Protein AF-A0A1J3EZY7-F1 (afdb_monomer_lite)

Structure (mmCIF, N/CA/C/O backbone):
data_AF-A0A1J3EZY7-F1
#
_entry.id   AF-A0A1J3EZY7-F1
#
loop_
_atom_site.group_PDB
_atom_site.id
_atom_site.type_symbol
_atom_site.label_atom_id
_atom_site.label_alt_id
_atom_site.label_comp_id
_atom_site.label_asym_id
_atom_site.label_entity_id
_atom_site.label_seq_id
_atom_site.pdbx_PDB_ins_code
_atom_site.Cartn_x
_atom_site.Cartn_y
_atom_site.Cartn_z
_atom_site.occupancy
_atom_site.B_iso_or_equiv
_atom_site.auth_seq_id
_atom_site.auth_comp_id
_atom_site.auth_asym_id
_atom_site.auth_atom_id
_atom_site.pdbx_PDB_model_num
ATOM 1 N N . ASP A 1 1 ? -23.070 13.015 4.539 1.00 54.47 1 ASP A N 1
ATOM 2 C CA . ASP A 1 1 ? -22.164 13.310 5.668 1.00 54.47 1 ASP A CA 1
ATOM 3 C C . ASP A 1 1 ? -21.255 14.522 5.424 1.00 54.47 1 ASP A C 1
ATOM 5 O O . ASP A 1 1 ? -21.198 15.403 6.273 1.00 54.47 1 ASP A O 1
ATOM 9 N N . ALA A 1 2 ? -20.662 14.671 4.229 1.00 61.12 2 ALA A N 1
ATOM 10 C CA . ALA A 1 2 ? -19.831 15.832 3.854 1.00 61.12 2 ALA A CA 1
ATOM 11 C C . ALA A 1 2 ? -20.480 17.220 4.085 1.00 61.12 2 ALA A C 1
ATOM 13 O O . ALA A 1 2 ? -19.790 18.188 4.398 1.00 61.12 2 ALA A O 1
ATOM 14 N N . VAL A 1 3 ? -21.813 17.312 4.008 1.00 68.00 3 VAL A N 1
ATOM 15 C CA . VAL A 1 3 ? -22.577 18.554 4.241 1.00 68.00 3 VAL A CA 1
ATOM 16 C C . VAL A 1 3 ? -22.533 19.012 5.707 1.00 68.00 3 VAL A C 1
ATOM 18 O O . VAL A 1 3 ? -22.533 20.210 5.972 1.00 68.00 3 VAL A O 1
ATOM 21 N N . LYS A 1 4 ? -22.441 18.087 6.677 1.00 74.31 4 LYS A N 1
ATOM 22 C CA . LYS A 1 4 ? -22.384 18.424 8.114 1.00 74.31 4 LYS A CA 1
ATOM 23 C C . LYS A 1 4 ? -20.973 18.791 8.596 1.00 74.31 4 LYS A C 1
ATOM 25 O O . LYS A 1 4 ? -20.848 19.238 9.732 1.00 74.31 4 LYS A O 1
ATOM 30 N N . ARG A 1 5 ? -19.935 18.622 7.757 1.00 73.94 5 ARG A N 1
ATOM 31 C CA . ARG A 1 5 ? -18.522 18.987 8.018 1.00 73.94 5 ARG A CA 1
ATOM 32 C C . ARG A 1 5 ? -17.985 18.551 9.393 1.00 73.94 5 ARG A C 1
ATOM 34 O O . ARG A 1 5 ? -17.148 19.232 9.982 1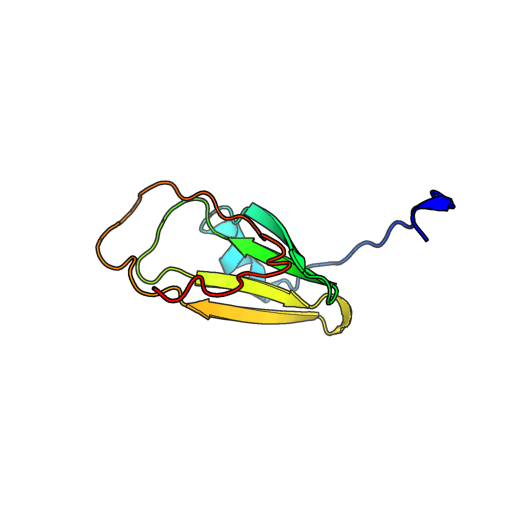.00 73.94 5 ARG A O 1
ATOM 41 N N . LYS A 1 6 ? -18.461 17.424 9.925 1.00 84.50 6 LYS A N 1
ATOM 42 C CA . LYS A 1 6 ? -17.953 16.870 11.183 1.00 84.50 6 LYS A CA 1
ATOM 43 C C . LYS A 1 6 ? -16.814 15.909 10.882 1.00 84.50 6 LYS A C 1
ATOM 45 O O . LYS A 1 6 ? -17.000 14.940 10.157 1.00 84.50 6 LYS A O 1
ATOM 50 N N . TRP A 1 7 ? -15.649 16.183 11.456 1.00 83.19 7 TRP A N 1
ATOM 51 C CA . TRP A 1 7 ? -14.480 15.316 11.364 1.00 83.19 7 TRP A CA 1
ATOM 52 C C . TRP A 1 7 ? -14.356 14.493 12.642 1.00 83.19 7 TRP A C 1
ATOM 54 O O . TRP A 1 7 ? -14.588 15.001 13.738 1.00 83.19 7 TRP A O 1
ATOM 64 N N . SER A 1 8 ? -13.970 13.229 12.503 1.00 83.75 8 SER A N 1
ATOM 65 C CA . SER A 1 8 ? -13.551 12.390 13.624 1.00 83.75 8 SER A CA 1
ATOM 66 C C . SER A 1 8 ? -12.087 12.009 13.439 1.00 83.75 8 SER A C 1
ATOM 68 O O . SER A 1 8 ? -11.610 11.848 12.315 1.00 83.75 8 SER A O 1
ATOM 70 N N . LYS A 1 9 ? -11.351 11.905 14.547 1.00 86.81 9 LYS A N 1
ATOM 71 C CA . LYS A 1 9 ? -9.953 11.474 14.545 1.00 86.81 9 LYS A CA 1
ATOM 72 C C . LYS A 1 9 ? -9.888 10.049 15.069 1.00 86.81 9 LYS A C 1
ATOM 74 O O . LYS A 1 9 ? -10.364 9.777 16.167 1.00 86.81 9 LYS A O 1
ATOM 79 N N . LYS A 1 10 ? -9.258 9.157 14.307 1.00 84.56 10 LYS A N 1
ATOM 80 C CA . LYS A 1 10 ? -8.967 7.788 14.734 1.00 84.56 10 LYS A CA 1
ATOM 81 C C . LYS A 1 10 ? -7.500 7.482 14.476 1.00 84.56 10 LYS A C 1
ATOM 83 O O . LYS A 1 10 ? -6.971 7.829 13.425 1.00 84.56 10 LYS A O 1
ATOM 88 N N . ILE A 1 11 ? -6.848 6.883 15.466 1.00 85.12 11 ILE A N 1
ATOM 89 C CA . ILE A 1 11 ? -5.436 6.508 15.402 1.00 85.12 11 ILE A CA 1
ATOM 90 C C . ILE A 1 11 ? -5.377 4.997 15.216 1.00 85.12 11 ILE A C 1
ATOM 92 O O . ILE A 1 11 ? -6.027 4.256 15.951 1.00 85.12 11 ILE A O 1
ATOM 96 N N . TYR A 1 12 ? -4.603 4.557 14.228 1.00 81.44 12 TYR A N 1
ATOM 97 C CA . TYR A 1 12 ? -4.353 3.148 13.959 1.00 81.44 12 TYR A CA 1
ATOM 98 C C . TYR A 1 12 ? -2.867 2.872 14.126 1.00 81.44 12 TYR A C 1
ATOM 100 O O . TYR A 1 12 ? -2.033 3.604 13.596 1.00 81.44 12 TYR A O 1
ATOM 108 N N . ILE A 1 13 ? -2.547 1.816 14.866 1.00 80.38 13 ILE A N 1
ATOM 109 C CA . ILE A 1 13 ? -1.169 1.391 15.097 1.00 80.38 13 ILE A CA 1
ATOM 110 C C . ILE A 1 13 ? -0.860 0.271 14.109 1.00 80.38 13 ILE A C 1
ATOM 112 O O . ILE A 1 13 ? -1.587 -0.720 14.034 1.00 80.38 13 ILE A O 1
ATOM 116 N N . PHE A 1 14 ? 0.210 0.442 13.337 1.00 75.31 14 PHE A N 1
ATOM 117 C CA . PHE A 1 14 ? 0.693 -0.594 12.432 1.00 75.31 14 PHE A CA 1
ATOM 118 C C . PHE A 1 14 ? 1.322 -1.746 13.236 1.00 75.31 14 PHE A C 1
ATOM 120 O O . PHE A 1 14 ? 2.061 -1.485 14.187 1.00 75.31 14 PHE A O 1
ATOM 127 N N . PRO A 1 15 ? 1.081 -3.018 12.871 1.00 72.50 15 PRO A N 1
ATOM 128 C CA . PRO A 1 15 ? 1.728 -4.150 13.530 1.00 72.50 15 PRO A CA 1
ATOM 129 C C . PRO A 1 15 ? 3.256 -4.112 13.387 1.00 72.50 15 PRO A C 1
ATOM 131 O O . PRO A 1 15 ? 3.775 -3.925 12.284 1.00 72.50 15 PRO A O 1
ATOM 134 N N . SER A 1 16 ? 3.976 -4.382 14.479 1.00 67.31 16 SER A N 1
ATOM 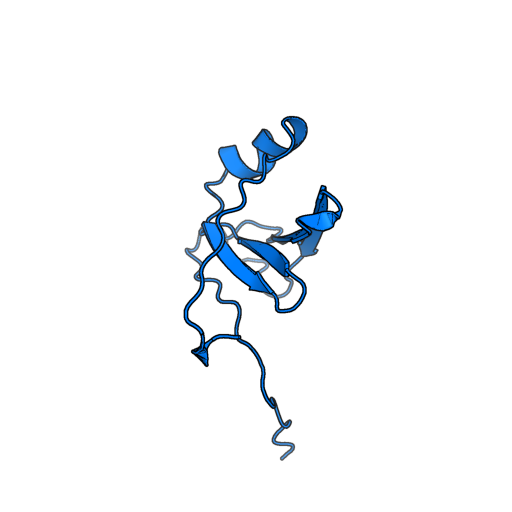135 C CA . SER A 1 16 ? 5.446 -4.314 14.562 1.00 67.31 16 SER A CA 1
ATOM 136 C C . SER A 1 16 ? 6.181 -5.241 13.586 1.00 67.31 16 SER A C 1
ATOM 138 O O . SER A 1 16 ? 7.203 -4.869 13.023 1.00 67.31 16 SER A O 1
ATOM 140 N N . PHE A 1 17 ? 5.647 -6.428 13.286 1.00 61.94 17 PHE A N 1
ATOM 141 C CA . PHE A 1 17 ? 6.289 -7.356 12.342 1.00 61.94 17 PHE A CA 1
ATOM 142 C C . PHE A 1 17 ? 6.289 -6.857 10.889 1.00 61.94 17 PHE A C 1
ATOM 144 O O . PHE A 1 17 ? 6.952 -7.444 10.032 1.00 61.94 17 PHE A O 1
ATOM 151 N N . ARG A 1 18 ? 5.536 -5.789 10.589 1.00 62.44 18 ARG A N 1
ATOM 152 C CA . ARG A 1 18 ? 5.435 -5.218 9.242 1.00 62.44 18 ARG A CA 1
ATOM 153 C C . ARG A 1 18 ? 6.327 -3.998 9.022 1.00 62.44 18 ARG A C 1
ATOM 155 O O . ARG A 1 18 ? 6.324 -3.431 7.932 1.00 62.44 18 ARG A O 1
ATOM 162 N N . GLN A 1 19 ? 7.128 -3.644 10.023 1.00 52.06 19 GLN A N 1
ATOM 163 C CA . GLN A 1 19 ? 8.073 -2.531 9.987 1.00 52.06 19 GLN A CA 1
ATOM 164 C C . GLN A 1 19 ? 9.141 -2.725 8.900 1.00 52.06 19 GLN A C 1
ATOM 166 O O . GLN A 1 19 ? 9.476 -1.781 8.198 1.00 52.06 19 GLN A O 1
ATOM 171 N N . SER A 1 20 ? 9.547 -3.970 8.623 1.00 56.59 20 SER A N 1
ATOM 172 C CA . SER A 1 20 ? 10.480 -4.293 7.532 1.00 56.59 20 SER A CA 1
ATOM 173 C C . SER A 1 20 ? 9.970 -3.927 6.128 1.00 56.59 20 SER A C 1
ATOM 175 O O . SER A 1 20 ? 10.791 -3.689 5.240 1.00 56.59 20 SER A O 1
ATOM 177 N N . PHE A 1 21 ? 8.646 -3.857 5.920 1.00 56.75 21 PHE A N 1
ATOM 178 C CA . PHE A 1 21 ? 8.040 -3.470 4.637 1.00 56.75 21 PHE A CA 1
ATOM 179 C C . PHE A 1 21 ? 8.016 -1.952 4.435 1.00 56.75 21 PHE A C 1
ATOM 181 O O . PHE A 1 21 ? 8.130 -1.484 3.305 1.00 56.75 21 PHE A O 1
ATOM 188 N N . VAL A 1 22 ? 7.866 -1.190 5.520 1.00 55.25 22 VAL A N 1
ATOM 189 C CA . VAL A 1 22 ? 7.807 0.277 5.482 1.00 55.25 22 VAL A CA 1
ATOM 190 C C . VAL A 1 22 ? 9.221 0.873 5.533 1.00 55.25 22 VAL A C 1
ATOM 192 O O . VAL A 1 22 ? 9.527 1.768 4.746 1.00 55.25 22 VAL A O 1
ATOM 195 N N . ASP A 1 23 ? 10.108 0.312 6.363 1.00 51.69 23 ASP A N 1
ATOM 196 C CA . ASP A 1 23 ? 11.452 0.852 6.626 1.00 51.69 23 ASP A CA 1
ATOM 197 C C . ASP A 1 23 ? 12.459 0.635 5.496 1.00 51.69 23 ASP A C 1
ATOM 199 O O . ASP A 1 23 ? 13.373 1.438 5.331 1.00 51.69 23 ASP A O 1
ATOM 203 N N . ARG A 1 24 ? 12.343 -0.434 4.694 1.00 52.75 24 ARG A N 1
ATOM 204 C CA . ARG A 1 24 ? 13.359 -0.709 3.658 1.00 52.75 24 ARG A CA 1
ATOM 205 C C . ARG A 1 24 ? 13.222 0.141 2.400 1.00 52.75 24 ARG A C 1
ATOM 207 O O . ARG A 1 24 ? 14.144 0.138 1.586 1.00 52.75 24 ARG A O 1
ATOM 214 N N . SER A 1 25 ? 12.087 0.804 2.185 1.00 55.03 25 SER A N 1
ATOM 215 C CA . SER A 1 25 ? 11.788 1.400 0.872 1.00 55.03 25 SER A CA 1
ATOM 216 C C . SER A 1 25 ? 11.017 2.714 0.909 1.00 55.03 25 SER A C 1
ATOM 218 O O . SER A 1 25 ? 10.742 3.237 -0.167 1.00 55.03 25 SER A O 1
ATOM 220 N N . GLY A 1 26 ? 10.671 3.242 2.093 1.00 64.25 26 GLY A N 1
ATOM 221 C CA . GLY A 1 26 ? 9.914 4.491 2.210 1.00 64.25 26 GLY A CA 1
ATOM 222 C C . GLY A 1 26 ? 8.598 4.403 1.443 1.00 64.25 26 GLY A C 1
ATOM 223 O O . GLY A 1 26 ? 8.447 5.033 0.406 1.00 64.25 26 GLY A O 1
ATOM 224 N N . SER A 1 27 ? 7.688 3.533 1.888 1.00 74.56 27 SER A N 1
ATOM 225 C CA . SER A 1 27 ? 6.390 3.399 1.218 1.00 74.56 27 SER A CA 1
ATOM 226 C C . SER A 1 27 ? 5.524 4.629 1.491 1.00 74.56 27 SER A C 1
ATOM 228 O O . SER A 1 27 ? 5.267 4.953 2.651 1.00 74.56 27 SER A O 1
ATOM 230 N N . ASP A 1 28 ? 5.035 5.265 0.432 1.00 84.69 28 ASP A N 1
ATOM 231 C CA . ASP A 1 28 ? 4.149 6.420 0.507 1.00 84.69 28 ASP A CA 1
ATOM 232 C C . ASP A 1 28 ? 2.696 5.978 0.701 1.00 84.69 28 ASP A C 1
ATOM 234 O O . ASP A 1 28 ? 2.242 4.984 0.120 1.00 84.69 28 ASP A O 1
ATOM 238 N N . ILE A 1 29 ? 1.942 6.744 1.497 1.00 88.12 29 ILE A N 1
ATOM 239 C CA . ILE A 1 29 ? 0.484 6.610 1.563 1.00 88.12 29 ILE A CA 1
ATOM 240 C C . ILE A 1 29 ? -0.098 7.251 0.307 1.00 88.12 29 ILE A C 1
ATOM 242 O O . ILE A 1 29 ? -0.077 8.468 0.148 1.00 88.12 29 ILE A O 1
ATOM 246 N N . VAL A 1 30 ? -0.656 6.418 -0.566 1.00 89.69 30 VAL A N 1
ATOM 247 C CA . VAL A 1 30 ? -1.267 6.857 -1.827 1.00 89.69 30 VAL A CA 1
ATOM 248 C C . VAL A 1 30 ? -2.690 7.372 -1.599 1.00 89.69 30 VAL A C 1
ATOM 250 O O . VAL A 1 30 ? -3.189 8.214 -2.341 1.00 89.69 30 VAL A O 1
ATOM 253 N N . GLY A 1 31 ? -3.358 6.864 -0.564 1.00 90.75 31 GLY A N 1
ATOM 254 C CA . GLY A 1 31 ? -4.707 7.266 -0.187 1.00 90.75 31 GLY A CA 1
ATOM 255 C C . GLY A 1 31 ? -5.476 6.125 0.468 1.00 90.75 31 GLY A C 1
ATOM 256 O O . GLY A 1 31 ? -4.886 5.210 1.044 1.00 90.75 31 GLY A O 1
ATOM 257 N N . MET A 1 32 ? -6.803 6.174 0.365 1.00 89.75 32 MET A N 1
ATOM 258 C CA . MET A 1 32 ? -7.698 5.173 0.936 1.00 89.75 32 MET A CA 1
ATOM 259 C C . MET A 1 32 ? -8.774 4.767 -0.075 1.00 89.75 32 MET A C 1
ATOM 261 O O . MET A 1 32 ? -9.302 5.610 -0.797 1.00 89.75 32 MET A O 1
ATOM 265 N N . THR A 1 33 ? -9.099 3.478 -0.131 1.00 88.19 33 THR A N 1
ATOM 266 C CA . THR A 1 33 ? -10.194 2.965 -0.961 1.00 88.19 33 THR A CA 1
ATOM 267 C C . THR A 1 33 ? -11.551 3.313 -0.346 1.00 88.19 33 THR A C 1
ATOM 269 O O . THR A 1 33 ? -11.659 3.579 0.854 1.00 88.19 33 THR A O 1
ATOM 272 N N . GLY A 1 34 ? -12.624 3.230 -1.142 1.00 84.31 34 GLY A N 1
ATOM 273 C CA . GLY A 1 34 ? -13.996 3.399 -0.640 1.00 84.31 34 GLY A CA 1
ATOM 274 C C . GLY A 1 34 ? -14.408 2.370 0.425 1.00 84.31 34 GLY A C 1
ATOM 275 O O . GLY A 1 34 ? -15.380 2.588 1.138 1.00 84.31 34 GLY A O 1
ATOM 276 N N . GLN A 1 35 ? -13.652 1.276 0.570 1.00 85.12 35 GLN A N 1
ATOM 277 C CA . GLN A 1 35 ? -13.858 0.247 1.594 1.00 85.12 35 GLN A CA 1
ATOM 278 C C . GLN A 1 35 ? -13.046 0.495 2.879 1.00 85.12 35 GLN A C 1
ATOM 280 O O . GLN A 1 35 ? -13.020 -0.360 3.762 1.00 85.12 35 GLN A O 1
ATOM 285 N N . GLY A 1 36 ? -12.362 1.639 2.995 1.00 86.12 36 GLY A N 1
ATOM 286 C CA . GLY A 1 36 ? -11.572 1.981 4.181 1.00 86.12 36 GLY A CA 1
ATOM 287 C C . GLY A 1 36 ? -10.221 1.266 4.258 1.00 86.12 36 GLY A C 1
ATOM 288 O O . GLY A 1 36 ? -9.674 1.094 5.349 1.00 86.12 36 GLY A O 1
ATOM 289 N N . GLU A 1 37 ? -9.677 0.825 3.120 1.00 90.56 37 GLU A N 1
ATOM 290 C CA . GLU A 1 37 ? -8.329 0.259 3.057 1.00 90.56 37 GLU A CA 1
ATOM 291 C C . GLU A 1 37 ? -7.318 1.343 2.686 1.00 90.56 37 GLU A C 1
ATOM 293 O O . GLU A 1 37 ? -7.469 2.014 1.667 1.00 90.56 37 GLU A O 1
ATOM 298 N N . VAL A 1 38 ? -6.271 1.511 3.490 1.00 90.38 38 VAL A N 1
ATOM 299 C CA . VAL A 1 38 ? -5.164 2.424 3.183 1.00 90.38 38 VAL A CA 1
ATOM 300 C C . VAL A 1 38 ? -4.266 1.772 2.141 1.00 90.38 38 VAL A C 1
ATOM 302 O O . VAL A 1 38 ? -3.841 0.632 2.324 1.00 90.38 38 VAL A O 1
ATOM 305 N N . VAL A 1 39 ? -3.950 2.483 1.064 1.00 90.38 39 VAL A N 1
ATOM 306 C CA . VAL A 1 39 ? -3.069 1.978 0.007 1.00 90.38 39 VAL A CA 1
ATOM 307 C C . VAL A 1 39 ? -1.680 2.574 0.166 1.00 90.38 39 VAL A C 1
ATOM 309 O O . VAL A 1 39 ? -1.522 3.789 0.302 1.00 90.38 39 VAL A O 1
ATOM 312 N N . LEU A 1 40 ? -0.677 1.704 0.119 1.00 89.19 40 LEU A N 1
ATOM 313 C CA . LEU A 1 40 ? 0.736 2.043 0.187 1.00 89.19 40 LEU A CA 1
ATOM 314 C C . LEU A 1 40 ? 1.440 1.584 -1.090 1.00 89.19 40 LEU A C 1
ATOM 316 O O . LEU A 1 40 ? 1.167 0.493 -1.603 1.00 89.19 40 LEU A O 1
ATOM 320 N N . SER A 1 41 ? 2.379 2.391 -1.565 1.00 88.75 41 SER A N 1
ATOM 321 C CA . SER A 1 41 ? 3.219 2.071 -2.719 1.00 88.75 41 SER A CA 1
ATOM 322 C C . SER A 1 41 ? 4.632 2.596 -2.505 1.00 88.75 41 SER A C 1
ATOM 324 O O . SER A 1 41 ? 4.822 3.611 -1.840 1.00 88.75 41 SER A O 1
ATOM 326 N N . SER A 1 42 ? 5.634 1.909 -3.052 1.00 87.31 42 SER A N 1
ATOM 327 C CA . SER A 1 42 ? 6.996 2.445 -3.048 1.00 87.31 42 SER A CA 1
ATOM 328 C C . SER A 1 42 ? 7.144 3.499 -4.153 1.00 87.31 42 SER A C 1
ATOM 330 O O . SER A 1 42 ? 6.700 3.253 -5.278 1.00 87.31 42 SER A O 1
ATOM 332 N N . PRO A 1 43 ? 7.820 4.631 -3.886 1.00 86.88 43 PRO A N 1
ATOM 333 C CA . PRO A 1 43 ? 8.103 5.645 -4.901 1.00 86.88 43 PRO A CA 1
ATOM 334 C C . PRO A 1 43 ? 9.150 5.188 -5.924 1.00 86.88 43 PRO A C 1
ATOM 336 O O . PRO A 1 43 ? 9.439 5.916 -6.873 1.00 86.88 43 PRO A O 1
ATOM 339 N N . ILE A 1 44 ? 9.758 4.012 -5.734 1.00 86.88 44 ILE A N 1
ATOM 340 C CA . ILE A 1 44 ? 10.792 3.452 -6.602 1.00 86.88 44 ILE A CA 1
ATOM 341 C C . ILE A 1 44 ? 10.365 2.053 -7.047 1.00 86.88 44 ILE A C 1
ATOM 343 O O . ILE A 1 44 ? 10.018 1.203 -6.229 1.00 86.88 44 ILE A O 1
ATOM 347 N N . LEU A 1 45 ? 10.451 1.788 -8.350 1.00 87.69 45 LEU A N 1
ATOM 348 C CA . LEU A 1 45 ? 10.190 0.465 -8.897 1.00 87.69 45 LEU A CA 1
ATOM 349 C C . LEU A 1 45 ? 11.228 -0.554 -8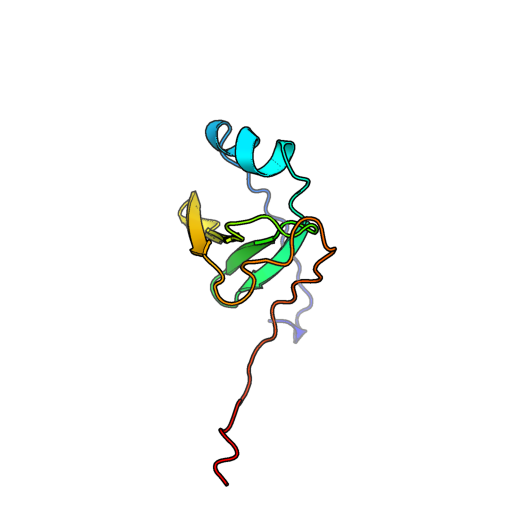.435 1.00 87.69 45 LEU A C 1
ATOM 351 O O . LEU A 1 45 ? 12.438 -0.418 -8.660 1.00 87.69 45 LEU A O 1
ATOM 355 N N . SER A 1 46 ? 10.703 -1.623 -7.849 1.00 85.06 46 SER A N 1
ATOM 356 C CA . SER A 1 46 ? 11.381 -2.884 -7.602 1.00 85.06 46 SER A CA 1
ATOM 357 C C . SER A 1 46 ? 10.903 -3.937 -8.596 1.00 85.06 46 SER A C 1
ATOM 359 O O . SER A 1 46 ? 9.814 -3.835 -9.148 1.00 85.06 46 SER A O 1
ATOM 361 N N . ASP A 1 47 ? 11.698 -4.982 -8.789 1.00 84.62 47 ASP A N 1
ATOM 362 C CA . ASP A 1 47 ? 11.284 -6.165 -9.537 1.00 84.62 47 ASP A CA 1
ATOM 363 C C . ASP A 1 47 ? 11.377 -7.379 -8.600 1.00 84.62 47 ASP A C 1
ATOM 365 O O . ASP A 1 47 ? 12.492 -7.751 -8.216 1.00 84.62 47 ASP A O 1
ATOM 369 N N . PRO A 1 48 ? 10.245 -7.953 -8.151 1.00 86.19 48 PRO A N 1
ATOM 370 C CA . PRO A 1 48 ? 8.858 -7.585 -8.484 1.00 86.19 48 PRO A CA 1
ATOM 371 C C . PRO A 1 48 ? 8.366 -6.289 -7.803 1.00 86.19 48 PRO A C 1
ATOM 373 O O . PRO A 1 48 ? 8.818 -5.948 -6.705 1.00 86.19 48 PRO A O 1
ATOM 376 N N . PHE A 1 49 ? 7.395 -5.600 -8.421 1.00 87.12 49 PHE A N 1
ATOM 377 C CA . PHE A 1 49 ? 6.732 -4.411 -7.860 1.00 87.12 49 PHE A CA 1
ATOM 378 C C . PHE A 1 49 ? 5.392 -4.771 -7.208 1.00 87.12 49 PHE A C 1
ATOM 380 O O . PHE A 1 49 ? 4.619 -5.572 -7.744 1.00 87.12 49 PHE A O 1
ATOM 387 N N . TYR A 1 50 ? 5.102 -4.166 -6.054 1.00 88.38 50 TYR A N 1
ATOM 388 C CA . TYR A 1 50 ? 3.891 -4.447 -5.288 1.00 88.38 50 TYR A CA 1
ATOM 389 C C . TYR A 1 50 ? 3.200 -3.183 -4.784 1.00 88.38 50 TYR A C 1
ATOM 391 O O . TYR A 1 50 ? 3.854 -2.251 -4.323 1.00 88.38 50 TYR A O 1
ATOM 399 N N . ILE A 1 51 ? 1.870 -3.235 -4.761 1.00 89.56 51 ILE A N 1
ATOM 400 C CA . ILE A 1 51 ? 1.003 -2.316 -4.020 1.00 89.56 51 ILE A CA 1
ATOM 401 C C . ILE A 1 51 ? 0.481 -3.044 -2.779 1.00 89.56 51 ILE A C 1
ATOM 403 O O . ILE A 1 51 ? 0.166 -4.238 -2.829 1.00 89.56 51 ILE A O 1
ATOM 407 N N . TYR A 1 52 ? 0.380 -2.336 -1.658 1.00 88.06 52 TYR A N 1
ATOM 408 C CA . TYR A 1 52 ? -0.135 -2.883 -0.407 1.00 88.06 52 TYR A CA 1
ATOM 409 C C . TYR A 1 52 ? -1.446 -2.204 -0.029 1.00 88.06 52 TYR A C 1
ATOM 411 O O . TYR A 1 52 ? -1.515 -0.982 0.029 1.00 88.06 52 TYR A O 1
ATOM 419 N N . CYS A 1 53 ? -2.462 -2.999 0.289 1.00 89.75 53 CYS A N 1
ATOM 420 C CA . CYS A 1 53 ? -3.739 -2.520 0.810 1.00 89.75 53 CYS A CA 1
ATOM 421 C C . CYS 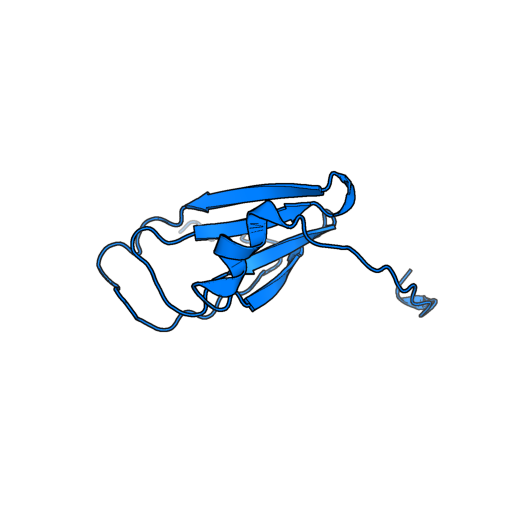A 1 53 ? -3.867 -2.947 2.269 1.00 89.75 53 CYS A C 1
ATOM 423 O O . CYS A 1 53 ? -3.801 -4.138 2.578 1.00 89.75 53 CYS A O 1
ATOM 425 N N . TYR A 1 54 ? -4.047 -1.988 3.169 1.00 88.31 54 TYR A N 1
ATOM 426 C CA . TYR A 1 54 ? -4.197 -2.210 4.597 1.00 88.31 54 TYR A CA 1
ATOM 427 C C . TYR A 1 54 ? -5.630 -1.941 5.040 1.00 88.31 54 TYR A C 1
ATOM 429 O O . TYR A 1 54 ? -6.071 -0.795 5.115 1.00 88.31 54 TYR A O 1
ATOM 437 N N . LYS A 1 55 ? -6.353 -3.005 5.379 1.00 90.00 55 LYS A N 1
ATOM 438 C CA . LYS A 1 55 ? -7.701 -2.922 5.927 1.00 90.00 55 LYS A CA 1
ATOM 439 C C . LYS A 1 55 ? -7.641 -2.588 7.412 1.00 90.00 55 LYS A C 1
ATOM 441 O O . LYS A 1 55 ? -7.249 -3.427 8.226 1.00 90.00 55 LYS A O 1
ATOM 446 N N . LEU A 1 56 ? -8.063 -1.369 7.745 1.00 86.00 56 LEU A N 1
ATOM 447 C CA . LEU A 1 56 ? -7.973 -0.797 9.091 1.00 86.00 56 LEU A CA 1
ATOM 448 C C . LEU A 1 56 ? -8.830 -1.544 10.119 1.00 86.00 56 LEU A C 1
ATOM 450 O O . LEU A 1 56 ? -8.404 -1.734 11.254 1.00 86.00 56 LEU A O 1
ATOM 454 N N . GLU A 1 57 ? -10.026 -1.982 9.726 1.00 85.31 57 GLU A N 1
ATOM 455 C CA . GLU A 1 57 ? -10.977 -2.649 10.626 1.00 85.31 57 GLU A CA 1
ATOM 456 C C . GLU A 1 57 ? -10.488 -4.020 11.087 1.00 85.31 57 GLU A C 1
ATOM 458 O O . GLU A 1 57 ? -10.603 -4.367 12.258 1.00 85.31 57 GLU A O 1
ATOM 463 N N . SER A 1 58 ? -9.927 -4.797 10.160 1.00 86.00 58 SER A N 1
ATOM 464 C CA . SER A 1 58 ? -9.483 -6.167 10.414 1.00 86.00 58 SER A CA 1
ATOM 465 C C . SER A 1 58 ? -7.977 -6.275 10.647 1.00 86.00 58 SER A C 1
ATOM 467 O O . SER A 1 58 ? -7.461 -7.388 10.715 1.00 86.00 58 SER A O 1
ATOM 469 N N . ASN A 1 59 ? -7.257 -5.148 10.673 1.00 84.62 59 ASN A N 1
ATOM 470 C CA . ASN A 1 59 ? -5.798 -5.088 10.776 1.00 84.62 59 ASN A CA 1
ATOM 471 C C . ASN A 1 59 ? -5.088 -6.052 9.797 1.00 84.62 59 ASN A C 1
ATOM 473 O O . ASN A 1 59 ? -4.147 -6.772 10.145 1.00 84.62 59 ASN A O 1
ATOM 477 N N . ARG A 1 60 ? -5.581 -6.119 8.554 1.00 84.69 60 ARG A N 1
ATOM 478 C CA . ARG A 1 60 ? -5.112 -7.089 7.556 1.00 84.69 60 ARG A CA 1
ATOM 479 C C . ARG A 1 60 ? -4.470 -6.371 6.388 1.00 84.69 60 ARG A C 1
ATOM 481 O O . ARG A 1 60 ? -5.031 -5.422 5.859 1.00 84.69 60 ARG A O 1
ATOM 488 N N . PHE A 1 61 ? -3.328 -6.874 5.948 1.00 84.31 61 PHE A N 1
ATOM 489 C CA . PHE A 1 61 ? -2.701 -6.413 4.718 1.00 84.31 61 PHE A CA 1
ATOM 490 C C . PHE A 1 61 ? -2.899 -7.418 3.606 1.00 84.31 61 PHE A C 1
ATOM 492 O O . PHE A 1 61 ? -2.690 -8.620 3.794 1.00 84.31 61 PHE A O 1
ATOM 499 N N . THR A 1 62 ? -3.162 -6.877 2.434 1.00 87.75 62 THR A N 1
ATOM 500 C CA . THR A 1 62 ? -3.119 -7.573 1.161 1.00 87.75 62 THR A CA 1
ATOM 501 C C . THR A 1 62 ? -1.981 -6.981 0.342 1.00 87.75 62 THR A C 1
ATOM 503 O O . THR A 1 62 ? -1.745 -5.775 0.377 1.00 87.75 62 THR A O 1
ATOM 506 N N . ARG A 1 63 ? -1.259 -7.830 -0.387 1.00 87.81 63 ARG A N 1
ATOM 507 C CA . ARG A 1 63 ? -0.217 -7.412 -1.325 1.00 87.81 63 ARG A CA 1
ATOM 508 C C . ARG A 1 63 ? -0.656 -7.783 -2.731 1.00 87.81 63 ARG A C 1
ATOM 510 O O . ARG A 1 63 ? -1.008 -8.935 -2.968 1.00 87.81 63 ARG A O 1
ATOM 517 N N . VAL A 1 64 ? -0.581 -6.832 -3.649 1.00 88.62 64 VAL A N 1
ATOM 518 C CA . VAL A 1 64 ? -0.925 -7.010 -5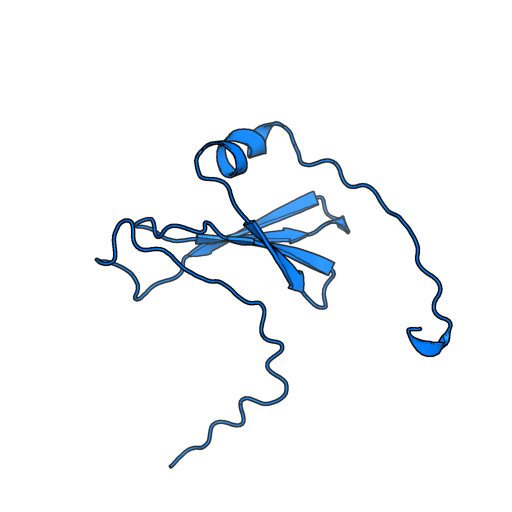.059 1.00 88.62 64 VAL A CA 1
ATOM 519 C C . VAL A 1 64 ? 0.341 -6.839 -5.880 1.00 88.62 64 VAL A C 1
ATOM 521 O O . VAL A 1 64 ? 1.005 -5.811 -5.774 1.00 88.62 64 VAL A O 1
ATOM 524 N N . ARG A 1 65 ? 0.707 -7.854 -6.668 1.00 90.75 65 ARG A N 1
ATOM 525 C CA . ARG A 1 65 ? 1.818 -7.746 -7.621 1.00 90.75 65 ARG A CA 1
ATOM 526 C C . ARG A 1 65 ? 1.337 -6.992 -8.848 1.00 90.75 65 ARG A C 1
ATOM 528 O O . ARG A 1 65 ? 0.321 -7.373 -9.422 1.00 90.75 65 ARG A O 1
ATOM 535 N N . ILE A 1 66 ? 2.092 -5.986 -9.264 1.00 90.38 66 ILE A N 1
ATOM 536 C CA . ILE A 1 66 ? 1.874 -5.320 -10.544 1.00 90.38 66 ILE A CA 1
ATOM 537 C C . ILE A 1 66 ? 2.786 -5.980 -11.575 1.00 90.38 66 ILE A C 1
ATOM 539 O O . ILE A 1 66 ? 3.983 -6.139 -11.335 1.00 90.38 66 ILE A O 1
ATOM 543 N N . GLN A 1 67 ? 2.194 -6.416 -12.681 1.00 90.81 67 GLN A N 1
ATOM 544 C CA . GLN A 1 67 ? 2.887 -7.014 -13.822 1.00 90.81 67 GLN A CA 1
ATOM 545 C C . GLN A 1 67 ? 2.975 -5.995 -14.966 1.00 90.81 67 GLN A C 1
ATOM 547 O O . GLN A 1 67 ? 2.248 -5.002 -14.966 1.00 90.81 67 GLN A O 1
ATOM 552 N N . GLY A 1 68 ? 3.853 -6.241 -15.937 1.00 88.94 68 GLY A N 1
ATOM 553 C CA . GLY A 1 68 ? 4.097 -5.355 -17.079 1.00 88.94 68 GLY A CA 1
ATOM 554 C C . GLY A 1 68 ? 5.114 -4.247 -16.795 1.00 88.94 68 GLY A C 1
ATOM 555 O O . GLY A 1 68 ? 5.309 -3.365 -17.626 1.00 88.94 68 GLY A O 1
ATOM 556 N N . LEU A 1 69 ? 5.760 -4.288 -15.627 1.00 86.94 69 LEU A N 1
ATOM 557 C CA . LEU 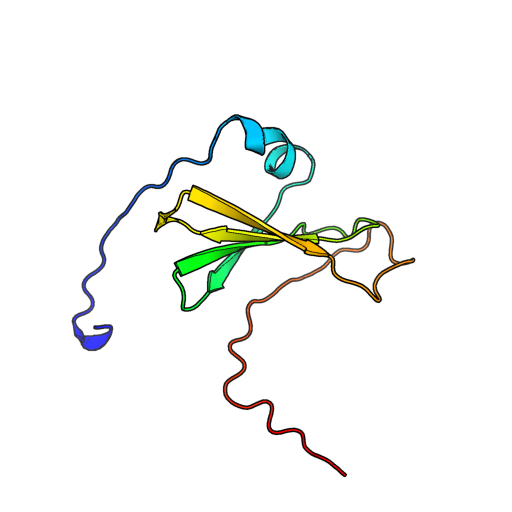A 1 69 ? 6.813 -3.351 -15.216 1.00 86.94 69 LEU A CA 1
ATOM 558 C C . LEU A 1 69 ? 8.171 -4.048 -15.046 1.00 86.94 69 LEU A C 1
ATOM 560 O O . LEU A 1 69 ? 9.157 -3.415 -14.659 1.00 86.94 69 LEU A O 1
ATOM 564 N N . GLU A 1 70 ? 8.234 -5.348 -15.343 1.00 86.38 70 GLU A N 1
ATOM 565 C CA . GLU A 1 70 ? 9.470 -6.118 -15.384 1.00 86.38 70 GLU A CA 1
ATOM 566 C C . GLU A 1 70 ? 10.463 -5.453 -16.359 1.00 86.38 70 GLU A C 1
ATOM 568 O O . GLU A 1 70 ? 10.159 -5.227 -17.527 1.00 86.38 70 GLU A O 1
ATOM 573 N N . GLY A 1 71 ? 11.656 -5.101 -15.869 1.00 81.50 71 GLY A N 1
ATOM 574 C CA . GLY A 1 71 ? 12.703 -4.426 -16.652 1.00 81.50 71 GLY A CA 1
ATOM 575 C C . GLY A 1 71 ? 12.916 -2.945 -16.317 1.00 81.50 71 GLY A C 1
ATOM 576 O O . GLY A 1 71 ? 14.032 -2.448 -16.469 1.00 81.50 71 GLY A O 1
ATOM 577 N N . PHE A 1 72 ? 11.925 -2.255 -15.747 1.00 81.88 72 PHE A N 1
ATOM 578 C CA . PHE A 1 72 ? 12.056 -0.857 -15.314 1.00 81.88 72 PHE A CA 1
ATOM 579 C C . PHE A 1 72 ? 12.590 -0.765 -13.877 1.00 81.88 72 PHE A C 1
ATOM 581 O O . PHE A 1 72 ? 11.874 -0.422 -12.938 1.00 81.88 72 PHE A O 1
ATOM 588 N N . LYS A 1 73 ? 13.866 -1.105 -13.673 1.00 79.12 73 LYS A N 1
ATOM 589 C CA . LYS A 1 73 ? 14.476 -1.136 -12.332 1.00 79.12 73 LYS A CA 1
ATOM 590 C C . LYS A 1 73 ? 14.886 0.261 -11.860 1.00 79.12 73 LYS A C 1
ATOM 592 O O . LYS A 1 73 ? 15.512 1.002 -12.608 1.00 79.12 73 LYS A O 1
ATOM 597 N N . ARG A 1 74 ? 14.616 0.575 -10.583 1.00 81.12 74 ARG A N 1
ATOM 598 C CA . ARG A 1 74 ? 15.032 1.817 -9.890 1.00 81.12 74 ARG A CA 1
ATOM 599 C C . ARG A 1 74 ? 14.461 3.120 -10.466 1.00 81.12 74 ARG A C 1
ATOM 601 O O . ARG A 1 74 ? 14.917 4.199 -10.094 1.00 81.12 74 ARG A O 1
ATOM 608 N N . ASN A 1 75 ? 13.449 3.037 -11.323 1.00 87.44 75 ASN A N 1
ATOM 609 C CA . ASN A 1 75 ? 12.738 4.216 -11.808 1.00 87.44 75 ASN A CA 1
ATOM 610 C C . ASN A 1 75 ? 11.786 4.745 -10.736 1.00 87.44 75 ASN A C 1
ATOM 612 O O . ASN A 1 75 ? 11.214 3.968 -9.971 1.00 87.44 75 ASN A O 1
ATOM 616 N N . LYS A 1 76 ? 11.595 6.066 -10.697 1.00 88.69 76 LYS A N 1
ATOM 617 C CA . LYS A 1 76 ? 10.566 6.672 -9.849 1.00 88.69 76 LYS A CA 1
ATOM 618 C C . LYS A 1 76 ? 9.183 6.328 -10.387 1.00 88.69 76 LYS A C 1
ATOM 620 O O . LYS A 1 76 ? 8.976 6.367 -11.598 1.00 88.69 76 LYS A O 1
ATOM 625 N N . VAL A 1 77 ? 8.245 6.044 -9.492 1.00 86.88 77 VAL A N 1
ATOM 626 C CA . VAL A 1 77 ? 6.846 5.797 -9.837 1.00 86.88 77 VAL A CA 1
ATOM 627 C C . VAL A 1 77 ? 5.919 6.620 -8.969 1.00 86.88 77 VAL A C 1
ATOM 629 O O . VAL A 1 77 ? 6.086 6.723 -7.759 1.00 86.88 77 VAL A O 1
ATOM 632 N N . TYR A 1 78 ? 4.911 7.179 -9.628 1.00 87.25 78 TYR A N 1
ATOM 633 C CA . TYR A 1 78 ? 3.819 7.896 -8.998 1.00 87.25 78 TYR A CA 1
ATOM 634 C C . TYR A 1 78 ? 2.585 7.010 -9.068 1.00 87.25 78 TYR A C 1
ATOM 636 O O . TYR A 1 78 ? 2.112 6.661 -10.146 1.00 87.25 78 TYR A O 1
ATOM 644 N N . THR A 1 79 ? 2.101 6.597 -7.902 1.00 87.88 79 THR A N 1
ATOM 645 C CA . THR A 1 79 ? 0.880 5.795 -7.786 1.00 87.88 79 THR A CA 1
ATOM 646 C C . THR A 1 79 ? -0.270 6.721 -7.414 1.00 87.88 79 THR A C 1
ATOM 648 O O . THR A 1 79 ? -0.080 7.690 -6.682 1.00 87.88 79 THR A O 1
ATOM 651 N N . SER A 1 80 ? -1.472 6.460 -7.916 1.00 86.31 80 SER A N 1
ATOM 652 C CA . SER A 1 80 ? -2.671 7.217 -7.553 1.00 86.31 80 SER A CA 1
ATOM 653 C C . SER A 1 80 ? -3.865 6.277 -7.478 1.00 86.31 80 SER A C 1
ATOM 655 O O . SER A 1 80 ? -4.025 5.404 -8.329 1.00 86.31 80 SER A O 1
ATOM 657 N N . ILE A 1 81 ? -4.705 6.449 -6.457 1.00 85.25 81 ILE A N 1
ATOM 658 C CA . ILE A 1 81 ? -5.986 5.745 -6.365 1.00 85.25 81 ILE A CA 1
ATOM 659 C C . ILE A 1 81 ? -6.977 6.555 -7.190 1.00 85.25 81 ILE A C 1
ATOM 661 O O . ILE A 1 81 ? -7.564 7.519 -6.702 1.00 85.25 81 ILE A O 1
ATOM 665 N N . VAL A 1 82 ? -7.126 6.206 -8.464 1.00 73.06 82 VAL A N 1
ATOM 666 C CA . VAL A 1 82 ? -8.177 6.805 -9.283 1.00 73.06 82 VAL A CA 1
ATOM 667 C C . VAL A 1 82 ? -9.467 6.047 -9.006 1.00 73.06 82 VAL A C 1
ATOM 669 O O . VAL A 1 82 ? -9.540 4.828 -9.164 1.00 73.06 82 VAL A O 1
ATOM 672 N N . TYR A 1 83 ? -10.490 6.772 -8.574 1.00 61.62 83 TYR A N 1
ATOM 673 C CA . TYR A 1 83 ? -11.850 6.266 -8.567 1.00 61.62 83 TYR A CA 1
ATOM 674 C C . TYR A 1 83 ? -12.322 6.197 -10.021 1.00 61.62 83 TYR A C 1
ATOM 676 O O . TYR A 1 83 ? -12.571 7.221 -10.653 1.00 61.62 83 TYR A O 1
ATOM 684 N N . ALA A 1 84 ? -12.363 4.988 -10.579 1.00 56.28 84 ALA A N 1
ATOM 685 C CA . ALA A 1 84 ? -12.886 4.753 -11.916 1.00 56.28 84 ALA A CA 1
ATOM 686 C C . ALA A 1 84 ? -14.419 4.817 -11.881 1.00 56.28 84 ALA A C 1
ATOM 688 O O . ALA A 1 84 ? -15.103 3.797 -11.952 1.00 56.28 84 ALA A O 1
ATOM 689 N N . GLU A 1 85 ? -14.974 6.020 -11.758 1.00 48.31 85 GLU A N 1
ATOM 690 C CA . GLU A 1 85 ? -16.358 6.249 -12.149 1.00 48.31 85 GLU A CA 1
ATOM 691 C C . GLU A 1 85 ? -16.399 6.150 -13.681 1.00 48.31 85 GLU A C 1
ATOM 693 O O . GLU A 1 85 ? -16.000 7.067 -14.390 1.00 48.31 85 GLU A O 1
ATOM 698 N N . ASN A 1 86 ? -16.812 4.990 -14.198 1.00 48.28 86 ASN A N 1
ATOM 699 C CA . ASN A 1 86 ? -16.965 4.710 -15.628 1.00 48.28 86 ASN A CA 1
ATOM 700 C C . ASN A 1 86 ? -15.682 4.808 -16.477 1.00 48.28 86 ASN A C 1
ATOM 702 O O . ASN A 1 86 ? -15.564 5.669 -17.347 1.00 48.28 86 ASN A O 1
ATOM 706 N N . LEU A 1 87 ? -14.818 3.791 -16.407 1.00 54.50 87 LEU A N 1
ATOM 707 C CA . LEU A 1 87 ? -14.178 3.325 -17.644 1.00 54.50 87 LEU A CA 1
ATOM 708 C C . LEU A 1 87 ? -15.253 2.594 -18.462 1.00 54.50 87 LEU A C 1
ATOM 710 O O . LEU A 1 87 ? -15.270 1.367 -18.528 1.00 54.50 87 LEU A O 1
ATOM 714 N N . LYS A 1 88 ? -16.210 3.338 -19.043 1.00 55.00 88 LYS A N 1
ATOM 715 C CA . LYS A 1 88 ? -16.951 2.807 -20.190 1.00 55.00 88 LYS A CA 1
ATOM 716 C C . LYS A 1 88 ? -15.872 2.496 -21.211 1.00 55.00 88 LYS A C 1
ATOM 718 O O . LYS A 1 88 ? -15.241 3.421 -21.715 1.00 55.00 88 LYS A O 1
ATOM 723 N N . LEU A 1 89 ? -15.616 1.210 -21.430 1.00 55.12 89 LEU A N 1
ATOM 724 C CA . LEU A 1 89 ? -14.814 0.747 -22.548 1.00 55.12 89 LEU A CA 1
ATOM 725 C C . LEU A 1 89 ? -15.374 1.458 -23.782 1.00 55.12 89 LEU A C 1
ATOM 727 O O . LEU A 1 89 ? -16.500 1.183 -24.191 1.00 55.12 89 LEU A O 1
ATOM 731 N N . MET A 1 90 ? -14.639 2.434 -24.310 1.00 52.75 90 MET A N 1
ATOM 732 C CA . MET A 1 90 ? -14.859 2.878 -25.676 1.00 52.75 90 MET A CA 1
ATOM 733 C C . MET A 1 90 ? -14.335 1.726 -26.521 1.00 52.75 90 MET A C 1
ATOM 735 O O . MET A 1 90 ? -13.139 1.612 -26.767 1.00 52.75 90 MET A O 1
ATOM 739 N N . THR A 1 91 ? -15.217 0.772 -26.793 1.00 51.06 91 THR A N 1
ATOM 740 C CA . THR A 1 91 ? -14.993 -0.245 -27.810 1.00 51.06 91 THR A CA 1
ATOM 741 C C . THR A 1 91 ? -15.082 0.477 -29.153 1.00 51.06 91 THR A C 1
ATOM 743 O O . THR A 1 91 ? -16.084 1.155 -29.393 1.00 51.06 91 THR A O 1
ATOM 746 N N . GLU A 1 92 ? -14.017 0.407 -29.955 1.00 43.59 92 GLU A N 1
ATOM 747 C CA . GLU A 1 92 ? -14.066 0.744 -31.388 1.00 43.59 92 GLU A CA 1
ATOM 748 C C . GLU A 1 92 ? -14.936 -0.256 -32.157 1.00 43.59 92 GLU A C 1
ATOM 750 O O . GLU A 1 92 ? -14.940 -1.453 -31.777 1.00 43.59 92 GLU A O 1
#

InterPro domains:
  IPR013187 F-box associated beta-propeller, type 3 [PF08268] (1-79)

pLDDT: mean 77.87, std 13.83, range [43.59, 90.81]

Sequence (92 aa):
DAVKRKWSKKIYIFPSFRQSFVDRSGSDIVGMTGQGEVVLSSPILSDPFYIYCYKLESNRFTRVRIQGLEGFKRNKVYTSIVYAENLKLMTE

Secondary structure (DSSP, 8-state):
-GGG--------PPPGGGHHHHHTTT-EEEEE-TTSEEEEE-SB--SSEEEEEEETTTTEEEEEEEPS-TT-TT-B--------S-------

Radius of gyration: 16.05 Å; chains: 1; bounding box: 38×27×47 Å

Foldseek 3Di:
DVVVVDDDDDDADQDPVCCVVCVPAPWDFQDADPQGWTKTAGQFDDVFGWIWTARRVVRDIDIDTDPPCPPVGGDGDDDHDDPCPDPPPPDD

Organism: Noccaea caerulescens (NCBI:txid107243)